Protein AF-A0A934NL53-F1 (afdb_monomer_lite)

Foldseek 3Di:
DDDPPPQDWDKDWDPDPDDPVDTDIFTGGSVRDGDDPVVVVVVVVVVVVCVVVVVPPPDDDDPVCVCVDPVDDDDD

Sequence (76 aa):
TGRKTGLADGIVITPSHNPPGDGGFKYNPPNGGPASGTITNWIQAKANELLQNNLQLIKRFSFKKALAAATTHQHD

InterPro domains:
  IPR005844 Alpha-D-phosphohexomutase, alpha/beta/alpha domain I [PF02878] (3-50)
  IPR016055 Alpha-D-phosphohexomutase, alpha/beta/alpha I/II/III [SSF53738] (4-56)
  IPR016066 Alpha-D-phosphohexomutase, conserved site [PS00710] (10-19)

Organism: NCBI:txid291193

Secondary structure (DSSP, 8-state):
---SSS---EEEE--TTS-TT---EEEE-TTSSPPPHHHHHHHHHHHHHHHHTTTTT-----HHHHHTSTT-----

Radius of gyration: 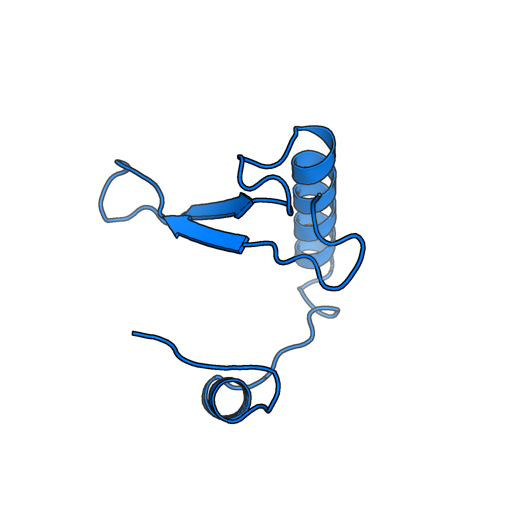15.59 Å; chains: 1; bounding box: 31×35×43 Å

Structure (mmCIF, N/CA/C/O backbone):
data_AF-A0A934NL53-F1
#
_entry.id   AF-A0A934NL53-F1
#
loop_
_atom_site.group_PDB
_atom_site.id
_atom_site.type_symbol
_atom_site.label_atom_id
_atom_site.label_alt_id
_atom_site.label_comp_id
_atom_site.label_asym_id
_atom_site.label_entity_id
_atom_site.label_seq_id
_atom_site.pdbx_PDB_ins_code
_atom_site.Cartn_x
_atom_site.Cartn_y
_atom_site.Cartn_z
_atom_site.occupancy
_atom_site.B_iso_or_equiv
_atom_site.auth_seq_id
_atom_site.auth_comp_id
_atom_site.auth_asym_id
_atom_site.auth_atom_id
_atom_site.pdbx_PDB_model_num
ATOM 1 N N . THR A 1 1 ? 10.333 -8.238 -27.122 1.00 53.06 1 THR A N 1
ATOM 2 C CA . THR A 1 1 ? 9.176 -7.315 -27.189 1.00 53.06 1 THR A CA 1
ATOM 3 C C . THR A 1 1 ? 8.316 -7.529 -25.956 1.00 53.06 1 THR A C 1
ATOM 5 O O . THR A 1 1 ? 8.033 -8.671 -25.628 1.00 53.06 1 THR A O 1
ATOM 8 N N . GLY A 1 2 ? 7.982 -6.468 -25.215 1.00 76.44 2 GLY A N 1
ATOM 9 C CA . GLY A 1 2 ? 7.155 -6.556 -24.001 1.00 76.44 2 GLY A CA 1
ATOM 10 C C . GLY A 1 2 ? 5.660 -6.395 -24.295 1.00 76.44 2 GLY A C 1
ATOM 11 O O . GLY A 1 2 ? 5.290 -5.857 -25.341 1.00 76.44 2 GLY A O 1
ATOM 12 N N . ARG A 1 3 ? 4.800 -6.848 -23.372 1.00 81.12 3 ARG A N 1
ATOM 13 C CA . ARG A 1 3 ? 3.355 -6.559 -23.410 1.00 81.12 3 ARG A CA 1
ATOM 14 C C . ARG A 1 3 ? 3.139 -5.036 -23.413 1.00 81.12 3 ARG A C 1
ATOM 16 O O . ARG A 1 3 ? 3.870 -4.317 -22.744 1.00 81.12 3 ARG A O 1
ATOM 23 N N . LYS A 1 4 ? 2.156 -4.541 -24.174 1.00 86.62 4 LYS A N 1
ATOM 24 C CA . LYS A 1 4 ? 1.772 -3.109 -24.202 1.00 86.62 4 LYS A CA 1
ATOM 25 C C . LYS A 1 4 ? 0.516 -2.808 -23.375 1.00 86.62 4 LYS A C 1
ATOM 27 O O . LYS A 1 4 ? 0.251 -1.656 -23.058 1.00 86.62 4 LYS A O 1
ATOM 32 N N . THR A 1 5 ? -0.254 -3.840 -23.051 1.00 91.50 5 THR A N 1
ATOM 33 C CA . THR A 1 5 ? -1.505 -3.792 -22.286 1.00 91.50 5 THR A CA 1
ATOM 34 C C . THR A 1 5 ? -1.548 -4.984 -21.332 1.00 91.50 5 THR A C 1
ATOM 36 O O . THR A 1 5 ? -0.773 -5.931 -21.496 1.00 91.50 5 THR A O 1
ATOM 39 N N . GLY A 1 6 ? -2.414 -4.932 -20.314 1.00 90.44 6 GLY A N 1
ATOM 40 C CA . GLY A 1 6 ? -2.474 -5.981 -19.286 1.00 90.44 6 GLY A CA 1
ATOM 41 C C . GLY A 1 6 ? -1.152 -6.125 -18.528 1.00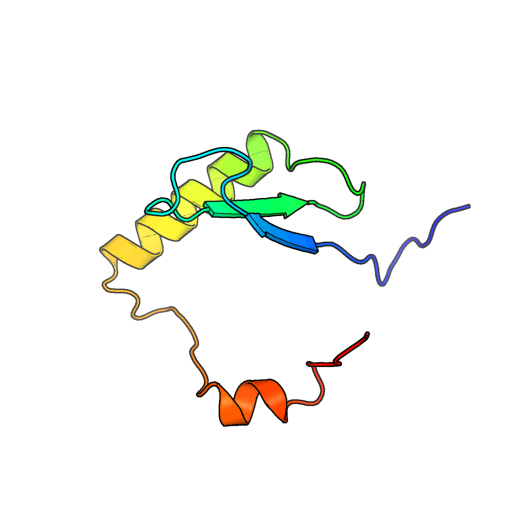 90.44 6 GLY A C 1
ATOM 42 O O . GLY A 1 6 ? -0.702 -7.238 -18.262 1.00 90.44 6 GLY A O 1
ATOM 43 N N . LEU A 1 7 ? -0.483 -4.996 -18.276 1.00 95.25 7 LEU A N 1
ATOM 44 C CA . LEU A 1 7 ? 0.737 -4.961 -17.482 1.00 95.25 7 LEU A CA 1
ATOM 45 C C . LEU A 1 7 ? 0.396 -5.223 -16.016 1.00 95.25 7 LEU A C 1
ATOM 47 O O . LEU A 1 7 ? -0.572 -4.667 -15.505 1.00 95.25 7 LEU A O 1
ATOM 51 N N . ALA A 1 8 ? 1.205 -6.050 -15.363 1.00 95.25 8 ALA A N 1
ATOM 52 C CA . ALA A 1 8 ? 1.108 -6.281 -13.931 1.00 95.25 8 ALA A CA 1
ATOM 53 C C . ALA A 1 8 ? 1.993 -5.284 -13.179 1.00 95.25 8 ALA A C 1
ATOM 55 O O . ALA A 1 8 ? 3.064 -4.916 -13.661 1.00 95.25 8 ALA A O 1
ATOM 56 N N . ASP A 1 9 ? 1.552 -4.884 -11.998 1.00 97.06 9 ASP A N 1
ATOM 57 C CA . ASP A 1 9 ? 2.327 -4.173 -10.991 1.00 97.06 9 ASP A CA 1
ATOM 58 C C . ASP A 1 9 ? 2.296 -4.966 -9.672 1.00 97.06 9 ASP A C 1
ATOM 60 O O . ASP A 1 9 ? 1.873 -6.126 -9.649 1.00 97.06 9 ASP A O 1
ATOM 64 N N . GLY A 1 10 ? 2.814 -4.398 -8.580 1.00 97.38 10 GLY A N 1
ATOM 65 C CA . GLY A 1 10 ? 2.882 -5.124 -7.317 1.00 97.38 10 GLY A CA 1
ATOM 66 C C . GLY A 1 10 ? 2.911 -4.250 -6.073 1.00 97.38 10 GLY A C 1
ATOM 67 O O . GLY A 1 10 ? 3.417 -3.129 -6.068 1.00 97.38 10 GLY A O 1
ATOM 68 N N . ILE A 1 11 ? 2.403 -4.818 -4.982 1.00 97.94 11 ILE A N 1
ATOM 69 C CA . ILE A 1 11 ? 2.547 -4.294 -3.626 1.00 97.94 11 ILE A CA 1
ATOM 70 C C . ILE A 1 11 ? 3.332 -5.325 -2.822 1.00 97.94 1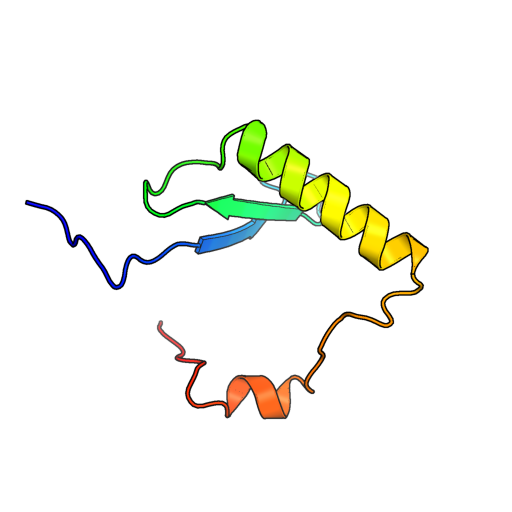1 ILE A C 1
ATOM 72 O O . ILE A 1 11 ? 2.984 -6.503 -2.812 1.00 97.94 11 ILE A O 1
ATOM 76 N N . VAL A 1 12 ? 4.378 -4.883 -2.127 1.00 96.88 12 VAL A N 1
ATOM 77 C CA . VAL A 1 12 ? 5.161 -5.734 -1.223 1.00 96.88 12 VAL A CA 1
ATOM 78 C C . VAL A 1 12 ? 4.914 -5.274 0.204 1.00 96.88 12 VAL A C 1
ATOM 80 O O . VAL A 1 12 ? 5.175 -4.116 0.525 1.00 96.88 12 VAL A O 1
ATOM 83 N N . ILE A 1 13 ? 4.440 -6.174 1.062 1.00 97.38 13 ILE A N 1
ATOM 84 C CA . ILE A 1 13 ? 4.190 -5.911 2.484 1.00 97.38 13 ILE A CA 1
ATOM 85 C C . ILE A 1 13 ? 5.434 -6.345 3.262 1.00 97.38 13 ILE A C 1
ATOM 87 O O . ILE A 1 13 ? 5.643 -7.528 3.511 1.00 97.38 13 ILE A O 1
ATOM 91 N N . THR A 1 1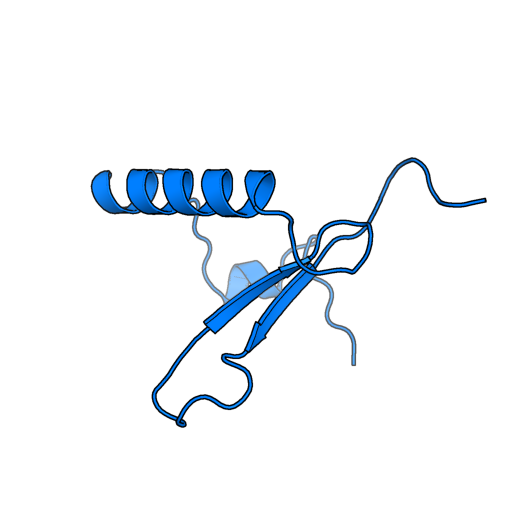4 ? 6.318 -5.396 3.564 1.00 96.06 14 THR A N 1
ATOM 92 C CA . THR A 1 14 ? 7.552 -5.636 4.319 1.00 96.06 14 THR A CA 1
ATOM 93 C C . THR A 1 14 ? 8.144 -4.317 4.824 1.00 96.06 14 THR A C 1
ATOM 95 O O . THR A 1 14 ? 8.265 -3.366 4.043 1.00 96.06 14 THR A O 1
ATOM 98 N N . PRO A 1 15 ? 8.589 -4.258 6.087 1.00 96.88 15 PRO A N 1
ATOM 99 C CA . PRO A 1 15 ? 9.424 -3.178 6.591 1.00 96.88 15 PRO A CA 1
ATOM 100 C C . PRO A 1 15 ? 10.929 -3.504 6.447 1.00 96.88 15 PRO A C 1
ATOM 102 O O . PRO A 1 15 ? 11.766 -2.887 7.091 1.00 96.88 15 PRO A O 1
ATOM 105 N N . SER A 1 16 ? 11.302 -4.465 5.589 1.00 93.69 16 SER A N 1
ATOM 106 C CA . SER A 1 16 ? 12.689 -4.894 5.354 1.00 93.69 16 SER A CA 1
ATOM 107 C C . SER A 1 16 ? 13.355 -5.483 6.608 1.00 93.69 16 SER A C 1
ATOM 109 O O . SER A 1 16 ? 13.023 -6.602 6.987 1.00 93.69 16 SER A O 1
ATOM 111 N N . HIS A 1 17 ? 14.282 -4.758 7.236 1.00 97.31 17 HIS A N 1
ATOM 112 C CA . HIS A 1 17 ? 15.064 -5.186 8.404 1.00 97.31 17 HIS A CA 1
ATOM 113 C C . HIS A 1 17 ? 14.719 -4.381 9.663 1.00 97.31 17 HIS A C 1
ATOM 115 O O . HIS A 1 17 ? 15.481 -4.380 10.631 1.00 97.31 17 HIS A O 1
ATOM 121 N N . ASN A 1 18 ? 13.598 -3.661 9.640 1.00 97.38 18 ASN A N 1
ATOM 122 C CA . ASN A 1 18 ? 13.118 -2.950 10.811 1.00 9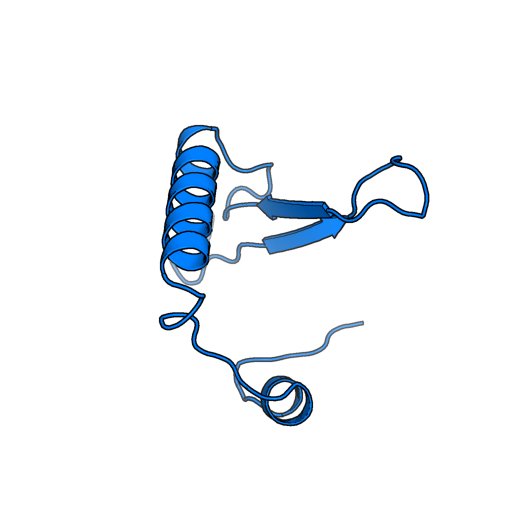7.38 18 ASN A CA 1
ATOM 123 C C . ASN A 1 18 ? 12.765 -3.921 11.955 1.00 97.38 18 ASN A C 1
ATOM 125 O O . ASN A 1 18 ? 12.524 -5.110 11.715 1.00 97.38 18 ASN A O 1
ATOM 129 N N . PRO A 1 19 ? 12.703 -3.421 13.202 1.00 98.19 19 PRO A N 1
ATOM 130 C CA . PRO A 1 19 ? 12.295 -4.217 14.355 1.00 98.19 19 PRO A CA 1
ATOM 131 C C . PRO A 1 19 ? 10.933 -4.920 14.169 1.00 98.19 19 PRO A C 1
ATOM 133 O O . PRO A 1 19 ? 10.088 -4.427 13.424 1.00 98.19 19 PRO A O 1
ATOM 136 N N . PRO A 1 20 ? 10.648 -6.016 14.904 1.00 96.56 20 PRO A N 1
ATOM 137 C CA . PRO A 1 20 ? 9.407 -6.791 14.748 1.00 96.56 20 PRO A CA 1
ATOM 138 C C . PRO A 1 20 ? 8.097 -6.021 14.978 1.00 96.56 20 PRO A C 1
ATOM 140 O O . PRO A 1 20 ? 7.040 -6.486 14.561 1.00 96.56 20 PRO A O 1
ATOM 143 N N . GLY A 1 21 ? 8.151 -4.884 15.679 1.00 97.50 21 GLY A N 1
ATOM 144 C CA . GLY A 1 21 ? 6.986 -4.027 15.922 1.00 97.50 21 GLY A CA 1
ATOM 145 C C . GLY A 1 21 ? 6.627 -3.111 14.750 1.00 97.50 21 GLY A C 1
ATOM 146 O O . GLY A 1 21 ? 5.543 -2.529 14.751 1.00 97.50 21 GLY A O 1
ATOM 147 N N . ASP A 1 22 ? 7.506 -2.988 13.757 1.00 97.81 22 ASP A N 1
ATOM 148 C CA . ASP A 1 22 ? 7.311 -2.083 12.635 1.00 97.81 22 ASP A CA 1
ATOM 149 C C . ASP A 1 22 ? 6.548 -2.768 11.500 1.00 97.81 22 ASP A C 1
ATOM 151 O O . ASP A 1 22 ? 6.769 -3.931 11.162 1.00 97.81 22 ASP A O 1
ATOM 155 N N . GLY A 1 23 ? 5.663 -2.007 10.862 1.00 97.56 23 GLY A N 1
ATOM 156 C CA . GLY A 1 23 ? 4.983 -2.397 9.634 1.00 97.56 23 GLY A CA 1
ATOM 157 C C . GLY A 1 23 ? 5.457 -1.559 8.453 1.00 97.56 23 GLY A C 1
ATOM 158 O O . GLY A 1 23 ? 5.937 -0.439 8.610 1.00 97.56 23 GLY A O 1
ATOM 159 N N . GLY A 1 24 ? 5.291 -2.084 7.243 1.00 97.19 24 GLY A N 1
ATOM 160 C CA . GLY A 1 24 ? 5.624 -1.351 6.029 1.00 97.19 24 GLY A CA 1
ATOM 161 C C . GLY A 1 24 ? 5.048 -2.014 4.791 1.00 97.19 24 GLY A C 1
ATOM 162 O O . GLY A 1 24 ? 4.871 -3.231 4.744 1.00 97.19 24 GLY A O 1
ATOM 163 N N . PHE A 1 25 ? 4.764 -1.211 3.774 1.00 97.56 25 PHE A N 1
ATOM 164 C CA . PHE A 1 25 ? 4.489 -1.701 2.432 1.00 97.56 25 PHE A CA 1
ATOM 165 C C . PHE A 1 25 ? 5.070 -0.740 1.396 1.00 97.56 25 PHE A C 1
ATOM 167 O O . PHE A 1 25 ? 5.290 0.438 1.677 1.00 97.56 25 PHE A O 1
ATOM 174 N N . LYS A 1 26 ? 5.332 -1.248 0.194 1.00 96.75 26 LYS A N 1
ATOM 175 C CA . LYS A 1 26 ? 5.840 -0.469 -0.941 1.00 96.75 26 LYS A CA 1
ATOM 176 C C . LYS A 1 26 ? 5.128 -0.868 -2.230 1.00 96.75 26 LYS A C 1
ATOM 178 O O . LYS A 1 26 ? 4.658 -1.999 -2.351 1.00 96.75 26 LYS A O 1
ATOM 183 N N . TYR A 1 27 ? 5.071 0.064 -3.176 1.00 98.00 27 TYR A N 1
ATOM 184 C CA . TYR A 1 27 ? 4.519 -0.144 -4.512 1.00 98.00 27 TYR A CA 1
ATOM 185 C C . TYR A 1 27 ? 5.640 -0.273 -5.549 1.00 98.00 27 TYR A C 1
ATOM 187 O O . TYR A 1 27 ? 6.581 0.527 -5.547 1.00 98.00 27 TYR A O 1
ATOM 195 N N . ASN A 1 28 ? 5.492 -1.241 -6.452 1.00 97.88 28 ASN A N 1
ATOM 196 C CA . ASN A 1 28 ? 6.359 -1.457 -7.601 1.00 97.88 28 ASN A CA 1
ATOM 197 C C . ASN A 1 28 ? 5.518 -1.337 -8.884 1.00 97.88 28 ASN A C 1
ATOM 199 O O . ASN A 1 28 ? 4.627 -2.164 -9.085 1.00 97.88 28 ASN A O 1
ATOM 203 N N . PRO A 1 29 ? 5.768 -0.340 -9.756 1.00 97.06 29 PRO A N 1
ATOM 204 C CA . PRO A 1 29 ? 5.054 -0.200 -11.022 1.00 97.06 29 PRO A CA 1
ATOM 205 C C . PRO A 1 29 ? 5.470 -1.294 -12.025 1.00 97.06 29 PRO A C 1
ATOM 207 O O . PRO A 1 29 ? 6.372 -2.085 -11.740 1.00 97.06 29 PRO A O 1
ATOM 210 N N . PRO A 1 30 ? 4.887 -1.333 -13.240 1.00 96.19 30 PRO A N 1
ATOM 211 C CA . PRO A 1 30 ? 5.145 -2.400 -14.213 1.00 96.19 30 PRO A CA 1
ATOM 212 C C . PRO A 1 30 ? 6.593 -2.628 -14.659 1.00 96.19 30 PRO A C 1
ATOM 214 O O . PRO A 1 30 ? 6.887 -3.638 -15.293 1.00 96.19 30 PRO A O 1
ATOM 217 N N . ASN A 1 31 ? 7.507 -1.703 -14.361 1.00 93.19 31 ASN A N 1
ATOM 218 C CA . ASN A 1 31 ? 8.936 -1.905 -14.600 1.00 93.19 31 ASN A CA 1
ATOM 219 C C . ASN A 1 31 ? 9.600 -2.835 -13.557 1.00 93.19 31 ASN A C 1
ATOM 221 O O . ASN A 1 31 ? 10.771 -3.169 -13.715 1.00 93.19 31 ASN A O 1
ATOM 225 N N . GLY A 1 32 ? 8.879 -3.226 -12.498 1.00 93.38 32 GLY A N 1
ATOM 226 C CA . GLY A 1 32 ? 9.315 -4.144 -11.442 1.00 93.38 32 GLY A CA 1
ATOM 227 C C . GLY A 1 32 ? 10.199 -3.528 -10.351 1.00 93.38 32 GLY A C 1
ATOM 228 O O . GLY A 1 32 ? 10.423 -4.167 -9.323 1.00 93.38 32 GLY A O 1
ATOM 229 N N . GLY A 1 33 ? 10.688 -2.301 -10.543 1.00 94.38 33 GLY A N 1
ATOM 230 C CA . GLY A 1 33 ? 11.510 -1.588 -9.567 1.00 94.38 33 GLY A CA 1
ATOM 231 C C . GLY A 1 33 ? 10.681 -0.882 -8.488 1.00 94.38 33 GLY A C 1
ATOM 232 O O . GLY A 1 33 ? 9.454 -0.925 -8.525 1.00 94.38 33 GLY A O 1
ATOM 233 N N . PRO A 1 34 ? 11.324 -0.201 -7.525 1.00 94.94 34 PRO A N 1
ATOM 234 C CA . PRO A 1 34 ? 10.614 0.681 -6.605 1.00 94.94 34 PRO A CA 1
ATOM 235 C C . PRO A 1 34 ? 9.968 1.846 -7.366 1.00 94.94 34 PRO A C 1
ATOM 237 O O . PRO A 1 34 ? 10.541 2.384 -8.319 1.00 94.94 34 PRO A O 1
ATOM 240 N N . ALA A 1 35 ? 8.776 2.256 -6.933 1.00 97.56 35 ALA A N 1
ATOM 241 C CA . ALA A 1 35 ? 8.107 3.429 -7.481 1.00 97.56 35 ALA A CA 1
ATOM 242 C C . ALA A 1 35 ? 8.974 4.699 -7.379 1.00 97.56 35 ALA A C 1
ATOM 244 O O . ALA A 1 35 ? 9.671 4.922 -6.388 1.00 97.56 35 ALA A O 1
ATOM 245 N N . SER A 1 36 ? 8.910 5.548 -8.408 1.00 97.81 36 SER A N 1
ATOM 246 C CA . SER A 1 36 ? 9.624 6.828 -8.428 1.00 97.81 36 SER A CA 1
ATOM 247 C C . SER A 1 36 ? 9.011 7.839 -7.456 1.00 97.81 36 SER A C 1
ATOM 249 O O . SER A 1 36 ? 7.842 7.724 -7.083 1.00 97.81 36 SER A O 1
ATOM 251 N N . GLY A 1 37 ? 9.771 8.891 -7.130 1.00 98.06 37 GLY A N 1
ATOM 252 C CA . GLY A 1 37 ? 9.314 9.984 -6.263 1.00 98.06 37 GLY A CA 1
ATOM 253 C C . GLY A 1 37 ? 8.001 10.629 -6.719 1.00 98.06 37 GLY A C 1
ATOM 254 O O . GLY A 1 37 ? 7.149 10.947 -5.902 1.00 98.06 37 GLY A O 1
ATOM 255 N N . THR A 1 38 ? 7.782 10.770 -8.029 1.00 98.12 38 THR A N 1
ATOM 256 C CA . THR A 1 38 ? 6.517 11.300 -8.565 1.00 98.12 38 THR A CA 1
ATOM 257 C C . THR A 1 38 ? 5.322 10.429 -8.174 1.00 98.12 38 THR A C 1
ATOM 259 O O . THR A 1 38 ? 4.292 10.953 -7.756 1.00 98.12 38 THR A O 1
ATOM 262 N N . ILE A 1 39 ? 5.463 9.104 -8.277 1.00 98.06 39 ILE A N 1
ATOM 263 C CA . ILE A 1 39 ? 4.403 8.153 -7.927 1.00 98.06 39 ILE A CA 1
ATOM 264 C C . ILE A 1 39 ? 4.194 8.145 -6.412 1.00 98.06 39 ILE A C 1
ATOM 266 O O . ILE A 1 39 ? 3.063 8.277 -5.945 1.00 98.06 39 ILE A O 1
ATOM 270 N N . THR A 1 40 ? 5.271 8.019 -5.635 1.00 98.31 40 THR A N 1
ATOM 271 C CA . THR A 1 40 ? 5.172 7.923 -4.173 1.00 98.31 40 THR A CA 1
ATOM 272 C C . THR A 1 40 ? 4.624 9.204 -3.551 1.00 98.31 40 THR A C 1
ATOM 274 O O . THR A 1 40 ? 3.781 9.115 -2.662 1.00 98.31 40 THR A O 1
ATOM 277 N N . ASN A 1 41 ? 4.999 10.382 -4.060 1.00 98.69 41 ASN A N 1
ATOM 278 C CA . ASN A 1 41 ? 4.458 11.664 -3.601 1.00 98.69 41 ASN A CA 1
ATOM 279 C C . ASN A 1 41 ? 2.948 11.763 -3.836 1.00 98.69 41 ASN A C 1
ATOM 281 O O . ASN A 1 41 ? 2.214 12.202 -2.951 1.00 98.69 41 ASN A O 1
ATOM 285 N N . TRP A 1 42 ? 2.469 11.328 -5.007 1.00 98.56 42 TRP A N 1
ATOM 286 C CA . TRP A 1 42 ? 1.036 11.312 -5.296 1.00 98.56 42 TRP A CA 1
ATOM 287 C C . TRP A 1 42 ? 0.284 10.338 -4.378 1.00 98.56 42 TRP A C 1
ATOM 289 O O . TRP A 1 42 ? -0.725 10.719 -3.782 1.00 98.56 42 TRP A O 1
ATOM 299 N N . ILE A 1 43 ? 0.797 9.110 -4.205 1.00 98.31 43 ILE A N 1
ATOM 300 C CA . ILE A 1 43 ? 0.198 8.102 -3.312 1.00 98.31 43 ILE A CA 1
ATOM 301 C C . ILE A 1 43 ? 0.132 8.634 -1.874 1.00 98.31 43 ILE A C 1
ATOM 303 O O . ILE A 1 43 ? -0.919 8.553 -1.240 1.00 98.31 43 ILE A O 1
ATOM 307 N N . GLN A 1 44 ? 1.226 9.215 -1.373 1.00 98.62 44 GLN A N 1
ATOM 308 C CA . GLN A 1 44 ? 1.301 9.798 -0.034 1.00 98.62 44 GLN A CA 1
ATOM 309 C C . GLN A 1 44 ? 0.277 10.923 0.149 1.00 98.62 44 GLN A C 1
ATOM 311 O O . GLN A 1 44 ? -0.473 10.919 1.126 1.00 98.62 44 GLN A O 1
ATOM 316 N N . ALA A 1 45 ? 0.220 11.874 -0.788 1.00 98.69 45 ALA A N 1
ATOM 317 C CA . ALA A 1 45 ? -0.731 12.980 -0.728 1.00 98.69 45 ALA A CA 1
ATOM 318 C C . ALA A 1 45 ? -2.177 12.466 -0.702 1.00 98.69 45 ALA A C 1
ATOM 320 O O . ALA A 1 45 ? -2.967 12.892 0.143 1.00 98.69 45 ALA A O 1
ATOM 321 N N . LYS A 1 46 ? -2.506 11.489 -1.559 1.00 98.31 46 LYS A N 1
ATOM 322 C CA . LYS A 1 46 ? -3.854 10.918 -1.616 1.00 98.31 46 LYS A CA 1
ATOM 323 C C . LYS A 1 46 ? -4.220 10.140 -0.353 1.00 98.31 46 LYS A C 1
ATOM 325 O O . LYS A 1 46 ? -5.350 10.238 0.118 1.00 98.31 46 LYS A O 1
ATOM 330 N N . ALA A 1 47 ? -3.285 9.383 0.216 1.00 98.19 47 ALA A N 1
ATOM 331 C CA . ALA A 1 47 ? -3.511 8.665 1.466 1.00 98.19 47 ALA A CA 1
ATOM 332 C C . ALA A 1 47 ? -3.806 9.630 2.627 1.00 98.19 47 ALA A C 1
ATOM 334 O O . ALA A 1 47 ? -4.765 9.420 3.370 1.00 98.19 47 ALA A O 1
ATOM 335 N N . ASN A 1 48 ? -3.043 10.722 2.737 1.00 98.50 48 ASN A N 1
ATOM 336 C CA . ASN A 1 48 ? -3.269 11.757 3.749 1.00 98.50 48 ASN A CA 1
ATOM 337 C C . ASN A 1 48 ? -4.617 12.466 3.567 1.00 98.50 48 ASN A C 1
ATOM 339 O O . ASN A 1 48 ? -5.328 12.677 4.546 1.00 98.50 48 ASN A O 1
ATOM 343 N N . GLU A 1 49 ? -5.013 12.768 2.329 1.00 98.31 49 GLU A N 1
ATOM 344 C CA . GLU A 1 49 ? -6.343 13.309 2.023 1.00 98.31 49 GLU A CA 1
ATOM 345 C C . GLU A 1 49 ? -7.458 12.353 2.490 1.00 98.31 49 GLU A C 1
ATOM 347 O O . GLU A 1 49 ? -8.422 12.776 3.128 1.00 98.31 49 GLU A O 1
ATOM 352 N N . LEU A 1 50 ? -7.332 11.047 2.224 1.00 98.25 50 LEU A N 1
ATOM 353 C CA . LEU A 1 50 ? -8.310 10.045 2.665 1.00 98.25 50 LEU A CA 1
ATOM 354 C C . LEU A 1 50 ? -8.389 9.948 4.195 1.00 98.25 50 LEU A C 1
ATOM 356 O O . LEU A 1 50 ? -9.490 9.812 4.732 1.00 98.25 50 LEU A O 1
ATOM 360 N N . LEU A 1 51 ? -7.251 10.036 4.891 1.00 98.25 51 LEU A N 1
ATOM 361 C CA . LEU A 1 51 ? -7.192 10.068 6.357 1.00 98.25 51 LEU A CA 1
ATOM 362 C C . LEU A 1 51 ? -7.905 11.302 6.919 1.00 98.25 51 LEU A C 1
ATOM 364 O O . LEU A 1 51 ? -8.737 11.163 7.811 1.00 98.25 51 LEU A O 1
ATOM 368 N N . GLN A 1 52 ? -7.643 12.487 6.358 1.00 98.12 52 GLN A N 1
ATOM 369 C CA . GLN A 1 52 ? -8.301 13.740 6.754 1.00 98.12 52 GLN A CA 1
ATOM 370 C C . GLN A 1 52 ? -9.820 13.700 6.551 1.00 98.12 52 GLN A C 1
ATOM 372 O O . GLN A 1 52 ? -10.571 14.275 7.332 1.00 98.12 52 GLN A O 1
ATOM 377 N N . ASN A 1 53 ? -10.281 12.971 5.535 1.00 97.12 53 ASN A N 1
ATOM 378 C CA . ASN A 1 53 ? -11.698 12.747 5.262 1.00 97.12 53 ASN A CA 1
ATOM 379 C C . ASN A 1 53 ? -12.281 11.552 6.040 1.00 97.12 53 ASN A C 1
ATOM 381 O O . ASN A 1 53 ? -13.249 10.938 5.588 1.00 97.12 53 ASN A O 1
ATOM 385 N N . ASN A 1 54 ? -11.691 11.176 7.183 1.00 97.44 54 ASN A N 1
ATOM 386 C CA . ASN A 1 54 ? -12.139 10.071 8.040 1.00 97.44 54 ASN A CA 1
ATOM 387 C C . ASN A 1 54 ? -12.393 8.762 7.272 1.00 97.44 54 ASN A C 1
ATOM 389 O O . ASN A 1 54 ? -13.292 7.991 7.610 1.00 97.44 54 ASN A O 1
ATOM 393 N N . LEU A 1 55 ? -11.613 8.518 6.212 1.00 97.62 55 LEU A N 1
ATOM 394 C CA . LEU A 1 55 ? -11.665 7.318 5.375 1.00 97.62 55 LEU A CA 1
ATOM 395 C C . LEU A 1 55 ? -13.016 7.079 4.673 1.00 97.62 55 LEU A C 1
ATOM 397 O O . LEU A 1 55 ? -13.226 5.989 4.141 1.00 97.62 55 LEU A O 1
ATOM 401 N N . GLN A 1 56 ? -13.904 8.079 4.613 1.00 96.50 56 GLN A N 1
ATOM 402 C CA . GLN A 1 56 ? -15.270 7.950 4.076 1.00 96.50 56 GLN A CA 1
ATOM 403 C C . GLN A 1 56 ? -15.305 7.515 2.605 1.00 96.50 56 GLN A C 1
ATOM 405 O O . GLN A 1 56 ? -16.248 6.871 2.154 1.00 96.50 56 GLN A O 1
ATOM 410 N N . LEU A 1 57 ? -14.254 7.839 1.850 1.00 94.75 57 LEU A N 1
ATOM 411 C CA . LEU A 1 57 ? -14.143 7.514 0.427 1.00 94.75 57 LEU A CA 1
ATOM 412 C C . LEU A 1 57 ? -13.476 6.152 0.161 1.00 94.75 57 LEU A C 1
ATOM 414 O O . LEU A 1 57 ? -13.386 5.728 -0.993 1.00 94.75 57 LEU A O 1
ATOM 418 N N . ILE A 1 58 ? -12.997 5.450 1.196 1.00 96.56 58 ILE A N 1
ATOM 419 C CA . ILE A 1 58 ? -12.372 4.135 1.023 1.00 96.56 58 ILE A CA 1
ATOM 420 C C . ILE A 1 58 ? -13.457 3.077 0.837 1.00 96.56 58 ILE A C 1
ATOM 422 O O . ILE A 1 58 ? -14.183 2.727 1.767 1.00 96.56 58 ILE A O 1
ATOM 426 N N . LYS A 1 59 ? -13.507 2.490 -0.359 1.00 95.00 59 LYS A N 1
ATOM 427 C CA . LYS A 1 59 ? -14.325 1.303 -0.626 1.00 95.00 59 LYS A CA 1
ATOM 428 C C . LYS A 1 59 ? -13.726 0.107 0.114 1.00 95.00 59 LYS A C 1
ATOM 430 O O . LYS A 1 59 ? -12.576 -0.254 -0.122 1.00 95.00 59 LYS A O 1
ATOM 435 N N . ARG A 1 60 ? -14.504 -0.513 1.002 1.00 95.31 60 ARG A N 1
ATOM 436 C CA . ARG A 1 60 ? -14.088 -1.683 1.789 1.00 95.31 60 ARG A CA 1
ATOM 437 C C . ARG A 1 60 ? -15.016 -2.859 1.532 1.00 95.31 60 ARG A C 1
ATOM 439 O O . ARG A 1 60 ? -16.223 -2.691 1.388 1.00 95.31 60 ARG A O 1
ATOM 446 N N . PHE A 1 61 ? -14.442 -4.054 1.550 1.00 94.62 61 PHE A N 1
ATOM 447 C CA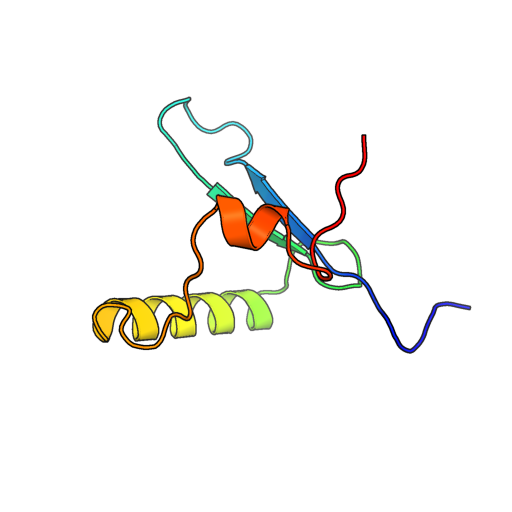 . PHE A 1 61 ? -15.166 -5.319 1.551 1.00 94.62 61 PHE A CA 1
ATOM 448 C C . PHE A 1 61 ? -14.682 -6.161 2.729 1.00 94.62 61 PHE A C 1
ATOM 450 O O . PHE A 1 61 ? -13.560 -5.984 3.204 1.00 94.62 61 PHE A O 1
ATOM 457 N N . SER A 1 62 ? -15.522 -7.075 3.218 1.00 97.69 62 SER A N 1
ATOM 458 C CA . SER A 1 62 ? -15.071 -8.027 4.233 1.00 97.69 62 SER A CA 1
ATOM 459 C C . SER A 1 62 ? -14.027 -8.971 3.641 1.00 97.69 62 SER A C 1
ATOM 461 O O . SER A 1 62 ? -14.108 -9.337 2.467 1.00 97.69 62 SER A O 1
ATOM 463 N N . PHE A 1 63 ? -13.081 -9.418 4.466 1.00 96.50 63 PHE A N 1
ATOM 464 C CA . PHE A 1 63 ? -12.011 -10.323 4.041 1.00 96.50 63 PHE A CA 1
ATOM 465 C C . PHE A 1 63 ? -12.546 -11.580 3.338 1.00 96.50 63 PHE A C 1
ATOM 467 O O . PHE A 1 63 ? -12.108 -11.917 2.244 1.00 96.50 63 PHE A O 1
ATOM 474 N N . LYS A 1 64 ? -13.593 -12.202 3.899 1.00 97.69 64 LYS A N 1
ATOM 475 C CA . LYS A 1 64 ? -14.269 -13.359 3.291 1.00 97.69 64 LYS A CA 1
ATOM 476 C C . LYS A 1 64 ? -14.806 -13.065 1.884 1.00 97.69 64 LYS A C 1
ATOM 478 O O . LYS A 1 64 ? -14.715 -13.922 1.014 1.00 97.69 64 LYS A O 1
ATOM 483 N N . LYS A 1 65 ? -15.373 -11.873 1.655 1.00 97.75 65 LYS A N 1
ATOM 484 C CA . LYS A 1 65 ? -15.865 -11.473 0.326 1.00 97.75 65 LYS A CA 1
ATOM 485 C C . LYS A 1 65 ? -14.715 -11.206 -0.642 1.00 97.75 65 LYS A C 1
ATOM 487 O O . LYS A 1 65 ? -14.841 -11.564 -1.803 1.00 97.75 65 LYS A O 1
ATOM 492 N N . ALA A 1 66 ? -13.620 -10.610 -0.169 1.00 96.56 66 ALA A N 1
ATOM 493 C CA . ALA A 1 66 ? -12.435 -10.373 -0.987 1.00 96.56 66 ALA A CA 1
ATOM 494 C C . ALA A 1 66 ? -11.793 -11.691 -1.451 1.00 96.56 66 ALA A C 1
ATOM 496 O O . ALA A 1 66 ? -11.546 -11.847 -2.638 1.00 96.56 66 ALA A O 1
ATOM 497 N N . LEU A 1 67 ? -11.622 -12.670 -0.554 1.00 96.50 67 LEU A N 1
ATOM 498 C CA . LEU A 1 67 ? -11.073 -13.986 -0.913 1.00 96.50 67 LEU A CA 1
ATOM 499 C C . LEU A 1 67 ? -11.916 -14.747 -1.946 1.00 96.50 67 LEU A C 1
ATOM 501 O O . LEU A 1 67 ? -11.370 -15.507 -2.734 1.00 96.50 67 LEU A O 1
ATOM 505 N N . ALA A 1 68 ? -13.237 -14.558 -1.940 1.00 96.62 68 ALA A N 1
ATOM 506 C CA . ALA A 1 68 ? -14.147 -15.215 -2.877 1.00 96.62 68 ALA A CA 1
ATOM 507 C C . ALA A 1 68 ? -14.375 -14.422 -4.180 1.00 96.62 68 ALA A C 1
ATOM 509 O O . ALA A 1 68 ? -15.163 -14.850 -5.024 1.00 96.62 68 ALA A O 1
ATOM 510 N N . ALA A 1 69 ? -13.765 -13.243 -4.338 1.00 97.44 69 ALA A N 1
ATOM 511 C CA . ALA A 1 69 ? -13.993 -12.389 -5.497 1.00 97.44 69 ALA A CA 1
ATOM 512 C C . ALA A 1 69 ? -13.278 -12.928 -6.744 1.00 97.44 69 ALA A C 1
ATOM 514 O O . ALA A 1 69 ? -12.136 -13.369 -6.674 1.00 97.44 69 ALA A O 1
ATOM 515 N N . ALA A 1 70 ? -13.902 -12.781 -7.918 1.00 97.81 70 ALA A N 1
ATOM 516 C CA . ALA A 1 70 ? -13.300 -13.167 -9.201 1.00 97.81 70 ALA A CA 1
ATOM 517 C C . ALA A 1 70 ? -12.006 -12.397 -9.544 1.00 97.81 70 ALA A C 1
ATOM 519 O O . ALA A 1 70 ? -11.284 -12.787 -10.450 1.00 97.81 70 ALA A O 1
ATOM 520 N N . THR A 1 71 ? -11.723 -11.297 -8.841 1.00 96.12 71 THR A N 1
ATOM 521 C CA . THR A 1 71 ? -10.504 -10.485 -8.982 1.00 96.12 71 THR A CA 1
ATOM 522 C C . THR A 1 71 ? -9.341 -10.977 -8.120 1.00 96.12 71 THR A C 1
ATOM 524 O O . THR A 1 71 ? -8.279 -10.358 -8.128 1.00 96.12 71 THR A O 1
ATOM 527 N N . THR A 1 72 ? -9.539 -12.025 -7.321 1.00 96.62 72 THR A N 1
ATOM 528 C CA . THR A 1 72 ? -8.547 -12.525 -6.372 1.00 96.62 72 THR A CA 1
ATOM 529 C C . THR A 1 72 ? -8.207 -13.967 -6.714 1.00 96.62 72 THR A C 1
ATOM 531 O O . THR A 1 72 ? -9.058 -14.850 -6.677 1.00 96.62 72 THR A O 1
ATOM 534 N N . HIS A 1 73 ? -6.938 -14.193 -7.043 1.00 97.00 73 HIS A N 1
ATOM 535 C CA . HIS A 1 73 ? -6.387 -15.507 -7.345 1.00 97.00 73 HIS A CA 1
ATOM 536 C C . HIS A 1 73 ? -5.230 -15.776 -6.389 1.00 97.00 73 HIS A C 1
ATOM 538 O O . HIS A 1 73 ? -4.341 -14.936 -6.242 1.00 97.00 73 HIS A O 1
ATOM 544 N N . GLN A 1 74 ? -5.268 -16.923 -5.717 1.00 95.00 74 GLN A N 1
ATOM 545 C CA . GLN A 1 74 ? -4.182 -17.368 -4.855 1.00 95.00 74 GLN A CA 1
ATOM 546 C C . GLN A 1 74 ? -3.212 -18.224 -5.668 1.00 95.00 74 GLN A C 1
ATOM 548 O O . GLN A 1 74 ? -3.631 -19.056 -6.473 1.00 95.00 74 GLN A O 1
ATOM 553 N N . HIS A 1 75 ? -1.925 -17.991 -5.448 1.00 93.44 75 HIS A N 1
ATOM 554 C CA . HIS A 1 75 ? -0.825 -18.736 -6.041 1.00 93.44 75 HIS A CA 1
ATOM 555 C C . HIS A 1 75 ? 0.138 -19.132 -4.917 1.00 93.44 75 HIS A C 1
ATOM 557 O O . HIS A 1 75 ? 0.289 -18.359 -3.966 1.00 93.44 75 HIS A O 1
ATOM 563 N N . ASP A 1 76 ? 0.739 -20.315 -5.043 1.00 88.62 76 ASP A N 1
ATOM 564 C CA . ASP A 1 76 ? 1.746 -20.859 -4.122 1.00 88.62 76 ASP A CA 1
ATOM 565 C C . ASP A 1 76 ? 3.174 -20.527 -4.586 1.00 88.62 76 ASP A C 1
ATOM 567 O O . ASP A 1 76 ? 3.395 -20.455 -5.822 1.00 88.62 76 ASP A O 1
#

pLDDT: mean 95.48, std 6.09, range [53.06, 98.69]